Protein AF-U9TU57-F1 (afdb_monomer_lite)

Structure (mmCIF, N/CA/C/O backbone):
data_AF-U9TU57-F1
#
_entry.id   AF-U9TU57-F1
#
loop_
_atom_site.group_PDB
_atom_site.id
_atom_site.type_symbol
_atom_site.label_atom_id
_atom_site.label_alt_id
_atom_site.label_comp_id
_atom_site.label_asym_id
_atom_site.label_entity_id
_atom_site.label_seq_id
_atom_site.pdbx_PDB_ins_code
_atom_site.Cartn_x
_atom_site.Cartn_y
_atom_site.Cartn_z
_atom_site.occupancy
_atom_site.B_iso_or_equiv
_atom_site.auth_seq_id
_atom_site.auth_comp_id
_atom_site.auth_asym_id
_atom_site.auth_atom_id
_atom_site.pdbx_PDB_model_num
ATOM 1 N N . MET A 1 1 ? 8.331 -8.877 7.375 1.00 52.84 1 MET A N 1
ATOM 2 C CA . MET A 1 1 ? 8.662 -7.473 7.038 1.00 52.84 1 MET A CA 1
ATOM 3 C C . MET A 1 1 ? 7.760 -6.552 7.860 1.00 52.84 1 MET A C 1
ATOM 5 O O . MET A 1 1 ? 6.572 -6.826 7.915 1.00 52.84 1 MET A O 1
ATOM 9 N N . LYS A 1 2 ? 8.282 -5.527 8.557 1.00 59.62 2 LYS A N 1
ATOM 10 C CA . LYS A 1 2 ? 7.490 -4.728 9.527 1.00 59.62 2 LYS A CA 1
ATOM 11 C C . LYS A 1 2 ? 6.512 -3.725 8.891 1.00 59.62 2 LYS A C 1
ATOM 13 O O . LYS A 1 2 ? 5.700 -3.157 9.611 1.00 59.62 2 LYS A O 1
A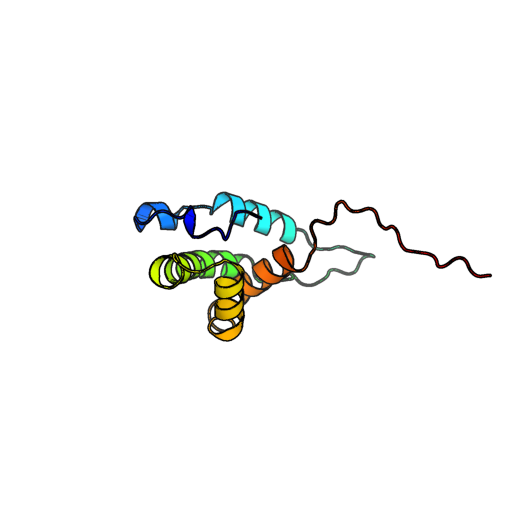TOM 18 N N . ILE A 1 3 ? 6.576 -3.506 7.574 1.00 60.62 3 ILE A N 1
ATOM 19 C CA . ILE A 1 3 ? 5.917 -2.376 6.894 1.00 60.62 3 ILE A CA 1
ATOM 20 C C . ILE A 1 3 ? 4.386 -2.349 7.046 1.00 60.62 3 ILE A C 1
ATOM 22 O O . ILE A 1 3 ? 3.793 -1.277 7.085 1.00 60.62 3 ILE A O 1
ATOM 26 N N . LEU A 1 4 ? 3.761 -3.516 7.226 1.00 62.62 4 LEU A N 1
ATOM 27 C CA . LEU A 1 4 ? 2.312 -3.664 7.380 1.00 62.62 4 LEU A CA 1
ATOM 28 C C . LEU A 1 4 ? 1.843 -3.856 8.829 1.00 62.62 4 LEU A C 1
ATOM 30 O O . LEU A 1 4 ? 0.668 -4.135 9.049 1.00 62.62 4 LEU A O 1
ATOM 34 N N . ASN A 1 5 ? 2.727 -3.736 9.826 1.00 67.44 5 ASN A N 1
ATOM 35 C CA . ASN A 1 5 ? 2.325 -3.897 11.222 1.00 67.44 5 ASN A CA 1
ATOM 36 C C . ASN A 1 5 ? 1.498 -2.692 11.696 1.00 67.44 5 ASN A C 1
ATOM 38 O O . ASN A 1 5 ? 2.052 -1.724 12.219 1.00 67.44 5 ASN A O 1
ATOM 42 N N . SER A 1 6 ? 0.180 -2.768 11.504 1.00 62.06 6 SER A N 1
ATOM 43 C CA . SER A 1 6 ? -0.786 -1.704 11.797 1.00 62.06 6 SER A CA 1
ATOM 44 C C . SER A 1 6 ? -0.847 -1.324 13.279 1.00 62.06 6 SER A C 1
ATOM 46 O O . SER A 1 6 ? -1.217 -0.198 13.603 1.00 62.06 6 SER A O 1
ATOM 48 N N . GLN A 1 7 ? -0.418 -2.211 14.183 1.00 63.41 7 GLN A N 1
ATOM 49 C CA . GLN A 1 7 ? -0.350 -1.929 15.621 1.00 63.41 7 GLN A CA 1
ATOM 50 C C . GLN A 1 7 ? 0.705 -0.868 15.970 1.00 63.41 7 GLN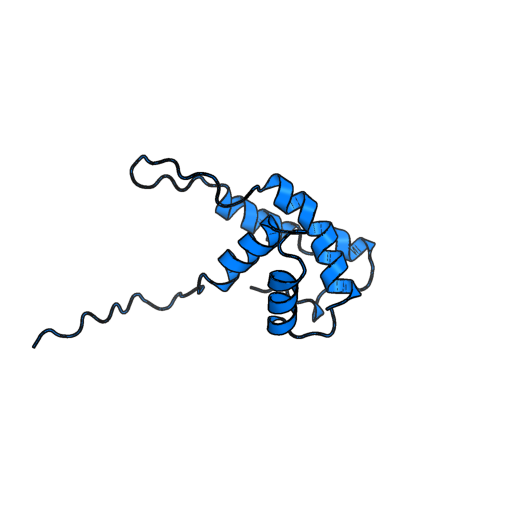 A C 1
ATOM 52 O O . GLN A 1 7 ? 0.580 -0.185 16.983 1.00 63.41 7 GLN A O 1
ATOM 57 N N . GLU A 1 8 ? 1.732 -0.710 15.128 1.00 65.31 8 GLU A N 1
ATOM 58 C CA . GLU A 1 8 ? 2.777 0.311 15.281 1.00 65.31 8 GLU A CA 1
ATOM 59 C C . GLU A 1 8 ? 2.429 1.625 14.562 1.00 65.31 8 GLU A C 1
ATOM 61 O O . GLU A 1 8 ? 3.243 2.546 14.540 1.00 65.31 8 GLU A O 1
ATOM 66 N N . TRP A 1 9 ? 1.259 1.721 13.922 1.00 68.25 9 TRP A N 1
ATOM 67 C CA . TRP A 1 9 ? 0.899 2.889 13.123 1.00 68.25 9 TRP A CA 1
ATOM 68 C C . TRP A 1 9 ? 0.315 3.997 13.998 1.00 68.25 9 TRP A C 1
ATOM 70 O O . TRP A 1 9 ? -0.474 3.759 14.916 1.00 68.25 9 TRP A O 1
ATOM 80 N N . TYR A 1 10 ? 0.693 5.239 13.697 1.00 57.62 10 TYR A N 1
ATOM 81 C CA . TYR A 1 10 ? 0.184 6.396 14.420 1.00 57.62 10 TYR A CA 1
ATOM 82 C C . TYR A 1 10 ? -1.323 6.565 14.214 1.00 57.62 10 TYR A C 1
ATOM 84 O O . TYR A 1 10 ? -1.849 6.431 13.110 1.00 57.62 10 TYR A O 1
ATOM 92 N N . LYS A 1 11 ? -2.011 6.932 15.299 1.00 64.81 11 LYS A N 1
ATOM 93 C CA . LYS A 1 11 ? -3.437 7.293 15.273 1.00 64.81 11 LYS A CA 1
ATOM 94 C C . LYS A 1 11 ? -3.672 8.706 14.729 1.00 64.81 11 LYS A C 1
ATOM 96 O O . LYS A 1 11 ? -4.790 9.031 14.345 1.00 64.81 11 LYS A O 1
ATOM 101 N N . ASN A 1 12 ? -2.639 9.554 14.724 1.00 67.06 12 ASN A N 1
ATOM 102 C CA . ASN A 1 12 ? -2.708 10.888 14.139 1.00 67.06 12 ASN A CA 1
ATOM 103 C C . ASN A 1 12 ? -2.523 10.807 12.615 1.00 67.06 12 ASN A C 1
ATOM 105 O O . ASN A 1 12 ? -1.573 10.199 12.125 1.00 67.06 12 ASN A O 1
ATOM 109 N N . PHE A 1 13 ? -3.430 11.450 11.882 1.00 64.12 13 PHE A N 1
ATOM 110 C CA . PHE A 1 13 ? -3.463 11.465 10.421 1.00 64.12 13 PHE A CA 1
ATOM 111 C C . PHE A 1 13 ? -2.209 12.081 9.779 1.00 64.12 13 PHE A C 1
ATOM 113 O O . PHE A 1 13 ? -1.730 11.556 8.778 1.00 64.12 13 PHE A O 1
ATOM 120 N N . GLN A 1 14 ? -1.669 13.171 10.340 1.00 66.06 14 GLN A N 1
ATOM 121 C CA . GLN A 1 14 ? -0.486 13.839 9.783 1.00 66.06 14 GLN A CA 1
ATOM 122 C C . GLN A 1 14 ? 0.759 12.960 9.906 1.00 66.06 14 GLN A C 1
ATOM 124 O O . GLN A 1 14 ? 1.507 12.831 8.941 1.00 66.06 14 GLN A O 1
ATOM 129 N N . ASP A 1 15 ? 0.934 12.292 11.045 1.00 68.69 15 ASP A N 1
ATOM 130 C CA . ASP A 1 15 ? 2.072 11.395 11.265 1.00 68.69 15 ASP A CA 1
ATOM 131 C C . ASP A 1 15 ? 1.955 10.114 10.424 1.00 68.69 15 ASP A C 1
ATOM 133 O O . ASP A 1 15 ? 2.943 9.637 9.871 1.00 68.69 15 ASP A O 1
ATOM 137 N N . LEU A 1 16 ? 0.737 9.583 10.252 1.00 67.81 16 LEU A N 1
ATOM 138 C CA . LEU A 1 16 ? 0.461 8.418 9.404 1.00 67.81 16 LEU A CA 1
ATOM 139 C C . LEU A 1 16 ? 0.787 8.675 7.921 1.00 67.81 16 LEU A C 1
ATOM 141 O O . LEU A 1 16 ? 1.246 7.777 7.212 1.00 67.81 16 LEU A O 1
ATOM 145 N N . LEU A 1 17 ? 0.563 9.902 7.451 1.00 67.12 17 LEU A N 1
ATOM 146 C CA . LEU A 1 17 ? 0.744 10.293 6.052 1.00 67.12 17 LEU A CA 1
ATOM 147 C C . LEU A 1 17 ? 2.184 10.159 5.564 1.00 67.12 17 LEU A C 1
ATOM 149 O O . LEU A 1 17 ? 2.370 9.817 4.403 1.00 67.12 17 LEU A O 1
ATOM 153 N N . PHE A 1 18 ? 3.163 10.335 6.450 1.00 67.31 18 PHE A N 1
ATOM 154 C CA . PHE A 1 18 ? 4.592 10.190 6.144 1.00 67.31 18 PHE A CA 1
ATOM 155 C C . PHE A 1 18 ? 5.202 8.914 6.740 1.00 67.31 18 PHE A C 1
ATOM 157 O O . PHE A 1 18 ? 6.360 8.578 6.486 1.00 67.31 18 PHE A O 1
ATOM 164 N N . PHE A 1 19 ? 4.433 8.186 7.553 1.00 68.56 19 PHE A N 1
ATOM 165 C CA . PHE A 1 19 ? 4.909 6.980 8.209 1.00 68.56 19 PHE A CA 1
ATOM 166 C C . PHE A 1 19 ? 5.253 5.890 7.191 1.00 68.56 19 PHE A C 1
ATOM 168 O O . PHE A 1 19 ? 4.428 5.533 6.346 1.00 68.56 19 PHE A O 1
ATOM 175 N N . ARG A 1 20 ? 6.463 5.338 7.332 1.00 73.62 20 ARG A N 1
ATOM 176 C CA . ARG A 1 20 ? 7.027 4.239 6.532 1.00 73.62 20 ARG A CA 1
ATOM 177 C C . ARG A 1 20 ? 7.184 4.500 5.031 1.00 73.62 20 ARG A C 1
ATOM 179 O O . ARG A 1 20 ? 7.332 3.558 4.255 1.00 73.62 20 ARG A O 1
ATOM 186 N N . ASP A 1 21 ? 7.189 5.764 4.616 1.00 82.62 21 ASP A N 1
ATOM 187 C CA . ASP A 1 21 ? 7.444 6.121 3.216 1.00 82.62 21 ASP A CA 1
ATOM 188 C C . ASP A 1 21 ? 8.879 5.774 2.802 1.00 82.62 21 ASP A C 1
ATOM 190 O O . ASP A 1 21 ? 9.098 5.324 1.684 1.00 82.62 21 ASP A O 1
ATOM 194 N N . ASN A 1 22 ? 9.846 5.883 3.717 1.00 81.94 22 ASN A N 1
ATOM 195 C CA . ASN A 1 22 ? 11.231 5.490 3.449 1.00 81.94 22 ASN A CA 1
ATOM 196 C C . ASN A 1 22 ? 11.348 3.987 3.160 1.00 81.94 22 ASN A C 1
ATOM 198 O O . ASN A 1 22 ? 11.976 3.602 2.178 1.00 81.94 22 ASN A O 1
ATOM 202 N N . GLU A 1 23 ? 10.708 3.133 3.966 1.00 83.12 23 GLU A N 1
ATOM 203 C CA . GLU A 1 23 ? 10.708 1.688 3.720 1.00 83.12 23 GLU A CA 1
ATOM 204 C C . GLU A 1 23 ? 9.991 1.312 2.419 1.00 83.12 23 GLU A C 1
ATOM 206 O O . GLU A 1 23 ? 10.407 0.363 1.750 1.00 83.12 23 GLU A O 1
ATOM 211 N N . LEU A 1 24 ? 8.931 2.043 2.046 1.00 85.75 24 LEU A N 1
ATOM 212 C CA . LEU A 1 24 ? 8.316 1.886 0.730 1.00 85.75 24 LEU A CA 1
ATOM 213 C C . LEU A 1 24 ? 9.309 2.269 -0.372 1.00 85.75 24 LEU A C 1
ATOM 215 O O . LEU A 1 24 ? 9.488 1.499 -1.307 1.00 85.75 24 LEU A O 1
ATOM 219 N N . GLU A 1 25 ? 9.966 3.423 -0.278 1.00 86.50 25 GLU A N 1
ATOM 220 C CA . GLU A 1 25 ? 10.923 3.876 -1.292 1.00 86.50 25 GLU A CA 1
ATOM 221 C C . GLU A 1 25 ? 12.105 2.914 -1.458 1.00 86.50 25 GLU A C 1
ATOM 223 O O . GLU A 1 25 ? 12.520 2.651 -2.586 1.00 86.50 25 GLU A O 1
ATOM 228 N N . ASP A 1 26 ? 12.619 2.335 -0.374 1.00 83.88 26 ASP A N 1
ATOM 229 C CA . ASP A 1 26 ? 13.682 1.327 -0.443 1.00 83.88 26 ASP A CA 1
ATOM 230 C C . ASP A 1 26 ? 13.213 0.052 -1.163 1.00 83.88 26 ASP A C 1
ATOM 232 O O . ASP A 1 26 ? 13.936 -0.501 -1.997 1.00 83.88 26 ASP A O 1
ATOM 236 N N . LEU A 1 27 ? 11.976 -0.383 -0.903 1.00 81.88 27 LEU A N 1
ATOM 237 C CA . LEU A 1 27 ? 11.334 -1.481 -1.629 1.00 81.88 27 LEU A CA 1
ATOM 238 C C . LEU A 1 27 ? 11.144 -1.154 -3.112 1.00 81.88 27 LEU A C 1
ATOM 240 O O . LEU A 1 27 ? 11.457 -1.975 -3.973 1.00 81.88 27 LEU A O 1
ATOM 244 N N . LEU A 1 28 ? 10.635 0.037 -3.423 1.00 85.31 28 LEU A N 1
ATOM 245 C CA . LEU A 1 28 ? 10.405 0.466 -4.798 1.00 85.31 28 LEU A CA 1
ATOM 246 C C . LEU A 1 28 ? 11.720 0.518 -5.573 1.00 85.31 28 LEU A C 1
ATOM 248 O O . LEU A 1 28 ? 11.778 -0.045 -6.659 1.00 85.31 28 LEU A O 1
ATOM 252 N N . LYS A 1 29 ? 12.790 1.080 -4.997 1.00 83.00 29 LYS A N 1
ATOM 253 C CA . LYS A 1 29 ? 14.133 1.091 -5.604 1.00 83.00 29 LYS A CA 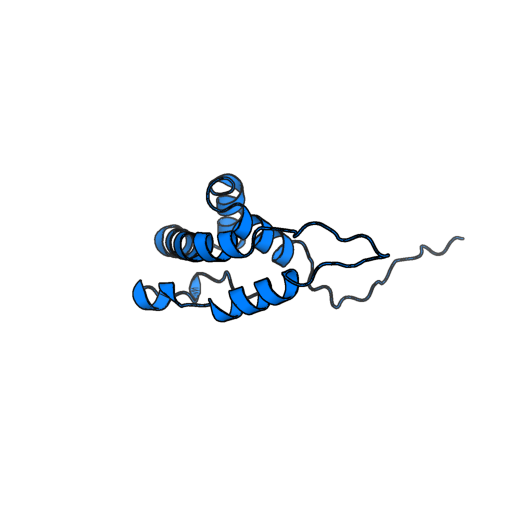1
ATOM 254 C C . LYS A 1 29 ? 14.665 -0.310 -5.881 1.00 83.00 29 LYS A C 1
ATOM 256 O O . LYS A 1 29 ? 15.271 -0.535 -6.926 1.00 83.00 29 LYS A O 1
ATOM 261 N N . TYR A 1 30 ? 14.442 -1.254 -4.966 1.00 78.88 30 TYR A N 1
ATOM 262 C CA . TYR A 1 30 ? 14.857 -2.643 -5.165 1.00 78.88 30 TYR A CA 1
ATOM 263 C C . TYR A 1 30 ? 14.197 -3.260 -6.408 1.00 78.88 30 TYR A C 1
ATOM 265 O O . TYR A 1 30 ? 14.863 -3.931 -7.194 1.00 78.88 30 TYR A O 1
ATOM 273 N N . TYR A 1 31 ? 12.907 -2.985 -6.619 1.00 75.81 31 TYR A N 1
ATOM 274 C CA . TYR A 1 31 ? 12.136 -3.503 -7.754 1.00 75.81 31 TYR A CA 1
ATOM 275 C C . TYR A 1 31 ? 12.150 -2.604 -9.005 1.00 75.81 31 TYR A C 1
ATOM 277 O O . TYR A 1 31 ? 11.676 -3.026 -10.059 1.00 75.81 31 TYR A O 1
ATOM 285 N N . GLU A 1 32 ? 12.691 -1.386 -8.914 1.00 73.94 32 GLU A N 1
ATOM 286 C CA . GLU A 1 32 ? 12.880 -0.454 -10.035 1.00 73.94 32 GLU A CA 1
ATOM 287 C C . GLU A 1 32 ? 13.985 -0.914 -10.983 1.00 73.94 32 GLU A C 1
ATOM 289 O O . GLU A 1 32 ? 13.954 -0.600 -12.175 1.00 73.94 32 GLU A O 1
ATOM 294 N N . CYS A 1 33 ? 14.943 -1.694 -10.477 1.00 63.97 33 CYS A N 1
ATOM 295 C CA . CYS A 1 33 ? 16.001 -2.236 -11.308 1.00 63.97 33 CYS A CA 1
ATOM 296 C C . CYS A 1 33 ? 15.390 -3.194 -12.347 1.00 63.97 33 CYS A C 1
ATOM 298 O O . CYS A 1 33 ? 14.766 -4.191 -11.966 1.00 63.97 33 CYS A O 1
ATOM 300 N N . PRO A 1 34 ? 15.543 -2.933 -13.660 1.00 59.88 34 PRO A N 1
ATOM 301 C CA . PRO A 1 34 ? 15.070 -3.861 -14.670 1.00 59.88 34 PRO A CA 1
ATOM 302 C C . PRO A 1 34 ? 15.761 -5.205 -14.444 1.00 59.88 34 PRO A C 1
ATOM 304 O O . PRO A 1 34 ? 16.989 -5.288 -14.442 1.00 59.88 34 PRO A O 1
ATOM 307 N N . ASN A 1 35 ? 14.968 -6.263 -14.270 1.00 55.59 35 ASN A N 1
ATOM 308 C CA . ASN A 1 35 ? 15.472 -7.631 -14.279 1.00 55.59 35 ASN A CA 1
ATOM 309 C C . ASN A 1 35 ? 15.969 -7.945 -15.696 1.00 55.59 35 ASN A C 1
ATOM 311 O O . ASN A 1 35 ? 15.239 -8.490 -1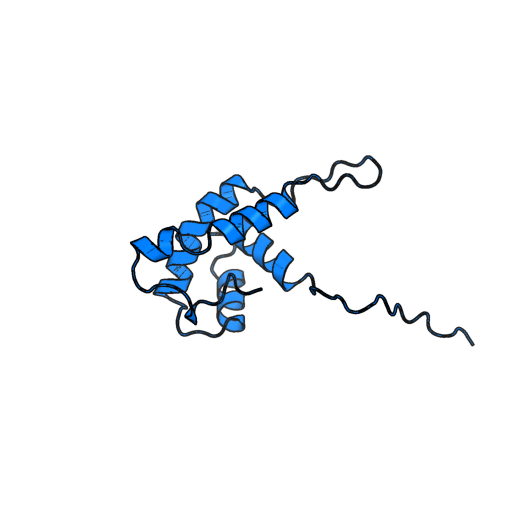6.527 1.00 55.59 35 ASN A O 1
ATOM 315 N N . ILE A 1 36 ? 17.205 -7.538 -15.992 1.00 55.44 36 ILE A N 1
ATOM 316 C CA . ILE A 1 36 ? 17.924 -7.920 -17.200 1.00 55.44 36 ILE A CA 1
ATOM 317 C C . ILE A 1 36 ? 18.479 -9.309 -16.924 1.00 55.44 36 ILE A C 1
ATOM 319 O O . ILE A 1 36 ? 19.550 -9.476 -16.344 1.00 55.44 36 ILE A O 1
ATOM 323 N N . HIS A 1 37 ? 17.721 -10.320 -17.326 1.00 55.38 37 HIS A N 1
ATOM 324 C CA . HIS A 1 37 ? 18.202 -11.690 -17.341 1.00 55.38 37 HIS A CA 1
ATOM 325 C C . HIS A 1 37 ? 18.342 -12.123 -18.798 1.00 55.38 37 HIS A C 1
ATOM 327 O O . HIS A 1 37 ? 17.407 -11.985 -19.584 1.00 55.38 37 HIS A O 1
ATOM 333 N N . ASN A 1 38 ? 19.529 -12.598 -19.183 1.00 55.84 38 ASN A N 1
ATOM 334 C CA . ASN A 1 38 ? 19.816 -13.101 -20.532 1.00 55.84 38 ASN A CA 1
ATOM 335 C C . ASN A 1 38 ? 19.417 -12.148 -21.679 1.00 55.84 38 ASN A C 1
ATOM 337 O O . ASN A 1 38 ? 18.850 -12.588 -22.676 1.00 55.84 38 ASN A O 1
ATOM 341 N N . ASN A 1 39 ? 19.716 -10.847 -21.562 1.00 58.94 39 ASN A N 1
ATOM 342 C CA . ASN A 1 39 ? 19.409 -9.837 -22.591 1.00 58.94 39 ASN A CA 1
ATOM 343 C C . ASN A 1 39 ? 17.907 -9.627 -22.887 1.00 58.94 39 ASN A C 1
ATOM 345 O O . ASN A 1 39 ? 17.563 -8.936 -23.845 1.00 58.94 39 ASN A O 1
ATOM 349 N N . ILE A 1 40 ? 17.012 -10.180 -22.064 1.00 58.81 40 ILE A N 1
ATOM 350 C CA . ILE A 1 40 ? 15.570 -9.952 -22.155 1.00 58.81 40 ILE A CA 1
ATOM 351 C C . ILE A 1 40 ? 15.206 -8.911 -21.102 1.00 58.81 40 ILE A C 1
ATOM 353 O O . ILE A 1 40 ? 15.296 -9.157 -19.898 1.00 58.81 40 ILE A O 1
ATOM 357 N N . GLN A 1 41 ? 14.801 -7.728 -21.560 1.00 61.06 41 GLN A N 1
ATOM 358 C CA . GLN A 1 41 ? 14.229 -6.716 -20.685 1.00 61.06 41 GLN A CA 1
ATOM 359 C C . GLN A 1 41 ? 12.823 -7.167 -20.287 1.00 61.06 41 GLN A C 1
ATOM 361 O O . GLN A 1 41 ? 11.892 -7.122 -21.091 1.00 61.06 41 GLN A O 1
ATOM 366 N N . SER A 1 42 ? 12.671 -7.619 -19.045 1.00 60.22 42 SER A N 1
ATOM 367 C CA . SER A 1 42 ? 11.346 -7.884 -18.490 1.00 60.22 42 SER A CA 1
ATOM 368 C C . SER A 1 42 ? 10.636 -6.558 -18.217 1.00 60.22 42 SER A C 1
ATOM 370 O O . SER A 1 42 ? 11.242 -5.615 -17.704 1.00 60.22 42 SER A O 1
ATOM 372 N N . SER A 1 43 ? 9.353 -6.471 -18.569 1.00 62.75 43 SER A N 1
ATOM 373 C CA . SER A 1 43 ? 8.495 -5.343 -18.195 1.00 62.75 43 SER A CA 1
ATOM 374 C C . SER A 1 43 ? 8.486 -5.155 -16.676 1.00 62.75 43 SER A C 1
ATOM 376 O O . SER A 1 43 ? 8.543 -6.140 -15.938 1.00 62.75 43 SER A O 1
ATOM 378 N N . ALA A 1 44 ? 8.388 -3.904 -16.213 1.00 66.94 44 ALA A N 1
ATOM 379 C CA . ALA A 1 44 ? 8.290 -3.592 -14.789 1.00 66.94 44 ALA A CA 1
ATOM 380 C C . ALA A 1 44 ? 7.172 -4.419 -14.128 1.00 66.94 44 ALA A C 1
ATOM 382 O O . ALA A 1 44 ? 6.071 -4.530 -14.672 1.00 66.94 44 ALA A O 1
ATOM 383 N N . LEU A 1 45 ? 7.463 -5.011 -12.965 1.00 72.94 45 LEU A N 1
ATOM 384 C CA . LEU A 1 45 ? 6.536 -5.909 -12.262 1.00 72.94 45 LEU A CA 1
ATOM 385 C C . LEU A 1 45 ? 5.237 -5.198 -11.840 1.00 72.94 45 LEU A C 1
ATOM 387 O O . LEU A 1 45 ? 4.171 -5.815 -11.771 1.00 72.94 45 LEU A O 1
ATOM 391 N N . PHE A 1 46 ? 5.324 -3.896 -11.574 1.00 77.50 46 PHE A N 1
ATOM 392 C CA . PHE A 1 46 ? 4.214 -3.017 -11.222 1.00 77.50 46 PHE A CA 1
ATOM 393 C C . PHE A 1 46 ? 4.594 -1.558 -11.517 1.00 77.50 46 PHE A C 1
ATOM 395 O O . PHE A 1 46 ? 5.764 -1.234 -11.733 1.00 77.50 46 PHE A O 1
ATOM 402 N N . ASP A 1 47 ? 3.599 -0.674 -11.550 1.00 85.38 47 ASP A N 1
ATOM 403 C CA . ASP A 1 47 ? 3.805 0.752 -11.794 1.00 85.38 47 ASP A CA 1
ATOM 404 C C . ASP A 1 47 ? 4.215 1.444 -10.488 1.00 85.38 47 ASP A C 1
ATOM 406 O O . ASP A 1 47 ? 3.406 1.640 -9.580 1.00 85.38 47 ASP A O 1
ATOM 410 N N . ILE A 1 48 ? 5.495 1.807 -10.393 1.00 83.56 48 ILE A N 1
ATOM 411 C CA . ILE A 1 48 ? 6.106 2.428 -9.209 1.00 83.56 48 ILE A CA 1
ATOM 412 C C . ILE A 1 48 ? 5.437 3.761 -8.862 1.00 83.56 48 ILE A C 1
ATOM 414 O O . ILE A 1 48 ? 5.198 4.051 -7.688 1.00 83.56 48 ILE A O 1
ATOM 418 N N . ASN A 1 49 ? 5.099 4.569 -9.869 1.00 85.94 49 ASN A N 1
ATOM 419 C CA . ASN A 1 49 ? 4.491 5.876 -9.640 1.00 85.94 49 ASN A CA 1
ATOM 420 C C . ASN A 1 49 ? 3.061 5.729 -9.125 1.00 85.94 49 ASN A C 1
ATOM 422 O O . ASN A 1 49 ? 2.673 6.436 -8.195 1.00 85.94 49 ASN A O 1
ATOM 426 N N . LYS A 1 50 ? 2.299 4.773 -9.666 1.00 89.31 50 LYS A N 1
ATOM 427 C CA . LYS A 1 50 ? 0.979 4.440 -9.116 1.00 89.31 50 LYS A CA 1
ATOM 428 C C . LYS A 1 50 ? 1.070 3.837 -7.720 1.00 89.31 50 LYS A C 1
ATOM 430 O O . LYS A 1 50 ? 0.260 4.192 -6.876 1.00 89.31 50 LYS A O 1
ATOM 435 N N . CYS A 1 51 ? 2.086 3.024 -7.436 1.00 88.38 51 CYS A N 1
ATOM 436 C CA . CYS A 1 51 ? 2.350 2.500 -6.092 1.00 88.38 51 CYS A CA 1
ATOM 437 C C . CYS A 1 51 ? 2.466 3.632 -5.054 1.00 88.38 51 CYS A C 1
ATOM 439 O O . CYS A 1 51 ? 1.798 3.598 -4.021 1.00 88.38 51 CYS A O 1
ATOM 441 N N . ARG A 1 52 ? 3.241 4.685 -5.357 1.00 87.81 52 ARG A N 1
ATOM 442 C CA . ARG A 1 52 ? 3.363 5.875 -4.491 1.00 87.81 52 ARG A CA 1
ATOM 443 C C . ARG A 1 52 ? 2.024 6.587 -4.281 1.00 87.81 52 ARG A C 1
ATOM 445 O O . ARG A 1 52 ? 1.720 7.009 -3.170 1.00 87.81 52 ARG A O 1
ATOM 452 N N . GLN A 1 53 ? 1.220 6.713 -5.337 1.00 89.44 53 GLN A N 1
ATOM 453 C CA . GLN A 1 53 ? -0.099 7.354 -5.269 1.00 89.44 53 GLN A CA 1
ATOM 454 C C . GLN A 1 53 ? -1.096 6.538 -4.434 1.00 89.44 53 GLN A C 1
ATOM 456 O O . GLN A 1 53 ? -1.836 7.096 -3.626 1.00 89.44 53 GLN A O 1
ATOM 461 N N . GLU A 1 54 ? -1.095 5.216 -4.604 1.00 91.31 54 GLU A N 1
ATOM 462 C CA . GLU A 1 54 ? -1.962 4.282 -3.882 1.00 91.31 54 GLU A CA 1
ATOM 463 C C . GLU A 1 54 ? -1.610 4.206 -2.386 1.00 91.31 54 GLU A C 1
ATOM 465 O O . GLU A 1 54 ? -2.499 4.030 -1.550 1.00 91.31 54 GLU A O 1
ATOM 470 N N . TRP A 1 55 ? -0.334 4.391 -2.027 1.00 89.25 55 TRP A N 1
ATOM 471 C CA . TRP A 1 55 ? 0.172 4.186 -0.667 1.00 89.25 55 TRP A CA 1
ATOM 472 C C . TRP A 1 55 ? -0.530 5.016 0.410 1.00 89.25 55 TRP A C 1
ATOM 474 O O . TRP A 1 55 ? -0.865 4.502 1.478 1.00 89.25 55 TRP A O 1
ATOM 484 N N . ALA A 1 56 ? -0.794 6.296 0.145 1.00 86.12 56 ALA A N 1
ATOM 485 C CA . ALA A 1 56 ? -1.470 7.151 1.118 1.00 86.12 56 ALA A CA 1
ATOM 486 C C . ALA A 1 56 ? -2.904 6.662 1.399 1.00 86.12 56 ALA A C 1
ATOM 488 O O . ALA A 1 56 ? -3.316 6.571 2.557 1.00 86.12 56 ALA A O 1
ATOM 489 N N . GLY A 1 57 ? -3.646 6.290 0.349 1.00 87.06 57 GLY A N 1
ATOM 490 C CA . GLY A 1 57 ? -4.998 5.737 0.473 1.00 87.06 57 GLY A CA 1
ATOM 491 C C . GLY A 1 57 ? -5.005 4.393 1.197 1.00 87.06 57 GLY A C 1
ATOM 492 O O . GLY A 1 57 ? -5.821 4.171 2.094 1.00 87.06 57 GLY A O 1
ATOM 493 N N . PHE A 1 58 ? -4.035 3.539 0.879 1.00 87.38 58 PHE A N 1
ATOM 494 C CA . PHE A 1 58 ? -3.816 2.268 1.557 1.00 87.38 58 PHE A CA 1
ATOM 495 C C . PHE A 1 58 ? -3.616 2.444 3.070 1.00 87.38 58 PHE A C 1
ATOM 497 O O . PHE A 1 58 ? -4.310 1.806 3.869 1.00 87.38 58 PHE A O 1
ATOM 504 N N . LYS A 1 59 ? -2.718 3.354 3.477 1.00 84.56 59 LYS A N 1
ATOM 505 C CA . LYS A 1 59 ? -2.445 3.632 4.896 1.00 84.56 59 LYS A CA 1
ATOM 506 C C . LYS A 1 59 ? -3.703 4.067 5.645 1.00 84.56 59 LYS A C 1
ATOM 508 O O . LYS A 1 59 ? -3.937 3.641 6.776 1.00 84.56 59 LYS A O 1
ATOM 513 N N . LEU A 1 60 ? -4.548 4.872 5.005 1.00 83.69 60 LEU A N 1
ATOM 514 C CA . LEU A 1 60 ? -5.806 5.319 5.597 1.00 83.69 60 LEU A CA 1
ATOM 515 C C . LEU A 1 60 ? -6.812 4.189 5.771 1.00 83.69 60 LEU A C 1
ATOM 517 O O . LEU A 1 60 ? -7.426 4.086 6.832 1.00 83.69 60 LEU A O 1
ATOM 521 N N . VAL A 1 61 ? -6.971 3.330 4.765 1.00 84.06 61 VAL A N 1
ATOM 522 C CA . VAL A 1 61 ? -7.888 2.187 4.843 1.00 84.06 61 VAL A CA 1
ATOM 523 C C . VAL A 1 61 ? -7.483 1.251 5.976 1.00 84.06 61 VAL A C 1
ATOM 525 O O . VAL A 1 61 ? -8.325 0.913 6.811 1.00 84.06 61 VAL A O 1
ATOM 528 N N . VAL A 1 62 ? -6.201 0.884 6.041 1.00 80.50 62 VAL A N 1
ATOM 529 C CA . VAL A 1 62 ? -5.693 -0.036 7.063 1.00 80.50 62 VAL A CA 1
ATOM 530 C C . VAL A 1 62 ? -5.774 0.588 8.458 1.00 80.50 62 VAL A C 1
ATOM 532 O O . VAL A 1 62 ? -6.257 -0.066 9.378 1.00 80.50 62 VAL A O 1
ATOM 535 N N . SER A 1 63 ? -5.397 1.860 8.627 1.00 78.56 63 SER A N 1
ATOM 536 C CA . SER A 1 63 ? -5.456 2.527 9.937 1.00 78.56 63 SER A CA 1
ATOM 537 C C . SER A 1 63 ? -6.892 2.689 10.457 1.00 78.56 63 SER A C 1
ATOM 539 O O . SER A 1 63 ? -7.181 2.361 11.611 1.00 78.56 63 SER A O 1
ATOM 541 N N . ASN A 1 64 ? -7.823 3.123 9.601 1.00 78.62 64 ASN A N 1
ATOM 542 C CA . ASN A 1 64 ? -9.198 3.413 10.019 1.00 78.62 64 ASN A CA 1
ATOM 543 C C . ASN A 1 64 ? -10.055 2.159 10.216 1.00 78.62 64 ASN A C 1
ATOM 545 O O . ASN A 1 64 ? -10.911 2.143 11.096 1.00 78.62 64 ASN A O 1
ATOM 549 N N . ASN A 1 65 ? -9.858 1.124 9.396 1.00 75.25 65 ASN A N 1
ATOM 550 C CA . ASN A 1 65 ? -10.788 -0.010 9.344 1.00 75.25 65 ASN A CA 1
ATOM 551 C C . ASN A 1 65 ? -10.182 -1.314 9.866 1.00 75.25 65 ASN A C 1
ATOM 553 O O . ASN A 1 65 ? -10.918 -2.234 10.225 1.00 75.25 65 ASN A O 1
ATOM 557 N N . LEU A 1 66 ? -8.851 -1.418 9.879 1.00 68.88 66 LEU A N 1
ATOM 558 C CA . LEU A 1 66 ? -8.153 -2.690 10.054 1.00 68.88 66 LEU A CA 1
ATOM 559 C C . LEU A 1 66 ? -7.061 -2.643 11.136 1.00 68.88 66 LEU A C 1
ATOM 561 O O . LEU A 1 66 ? -6.366 -3.633 11.336 1.00 68.88 66 LEU A O 1
ATOM 565 N N . SER A 1 67 ? -6.923 -1.536 11.872 1.00 69.75 67 SER A N 1
ATOM 566 C CA . SER A 1 67 ? -5.859 -1.345 12.874 1.00 69.75 67 SER A CA 1
ATOM 567 C C . SER A 1 67 ? -5.923 -2.311 14.059 1.00 69.75 67 SER A C 1
ATOM 569 O O . SER A 1 67 ? -4.908 -2.555 14.703 1.00 69.75 67 SER A O 1
ATOM 571 N N . SER A 1 68 ? -7.094 -2.883 14.342 1.00 72.31 68 SER A N 1
ATOM 572 C CA . SER A 1 68 ? -7.292 -3.886 15.395 1.00 72.31 68 SER A CA 1
ATOM 573 C C . SER A 1 68 ? -7.194 -5.334 14.906 1.00 72.31 68 SER A C 1
ATOM 575 O O . SER A 1 68 ? -7.344 -6.246 15.717 1.00 72.31 68 SER A O 1
ATOM 577 N N . LYS A 1 69 ? -6.995 -5.561 13.601 1.00 73.94 69 LYS A N 1
ATOM 578 C CA . LYS A 1 69 ? -6.998 -6.898 12.997 1.00 73.94 69 LYS A CA 1
ATOM 579 C C . LYS A 1 69 ? -5.582 -7.441 12.844 1.00 73.94 69 LYS A C 1
ATOM 581 O O . LYS A 1 69 ? -4.642 -6.683 12.620 1.00 73.94 69 LYS A O 1
ATOM 586 N N . ASP A 1 70 ? -5.451 -8.761 12.913 1.00 75.12 70 ASP A N 1
ATOM 587 C CA . ASP A 1 70 ? -4.188 -9.440 12.636 1.00 75.12 70 ASP A CA 1
ATOM 588 C C . ASP A 1 70 ? -3.788 -9.315 11.168 1.00 75.12 70 ASP A C 1
ATOM 590 O O . ASP A 1 70 ? -4.639 -9.264 10.276 1.00 75.12 70 ASP A O 1
ATOM 594 N N . ILE A 1 71 ? -2.478 -9.320 10.918 1.00 73.12 71 ILE A N 1
ATOM 595 C CA . ILE A 1 71 ? -1.908 -9.091 9.588 1.00 73.12 71 ILE A CA 1
ATOM 596 C C . ILE A 1 71 ? -2.472 -10.041 8.523 1.00 73.12 71 ILE A C 1
ATOM 598 O O . ILE A 1 71 ? -2.769 -9.592 7.421 1.00 73.12 71 ILE A O 1
ATOM 602 N N . ASP A 1 72 ? -2.709 -11.312 8.847 1.00 75.31 72 ASP A N 1
ATOM 603 C CA . ASP A 1 72 ? -3.267 -12.291 7.904 1.00 75.31 72 ASP A CA 1
ATOM 604 C C . ASP A 1 72 ? -4.697 -11.936 7.465 1.00 75.31 72 ASP A C 1
ATOM 606 O O . ASP A 1 72 ? -5.076 -12.104 6.301 1.00 75.31 72 ASP A O 1
ATOM 610 N N . ILE A 1 73 ? -5.488 -11.376 8.386 1.00 79.50 73 ILE A N 1
ATOM 611 C CA . ILE A 1 73 ? -6.849 -10.907 8.109 1.00 79.50 73 ILE A CA 1
ATOM 612 C C . ILE A 1 73 ? -6.793 -9.623 7.280 1.00 79.50 73 ILE A C 1
ATOM 614 O O . ILE A 1 73 ? -7.553 -9.480 6.323 1.00 79.50 73 ILE A O 1
ATOM 618 N N . ILE A 1 74 ? -5.881 -8.705 7.619 1.00 78.44 74 ILE A N 1
ATOM 619 C CA . ILE A 1 74 ? -5.650 -7.473 6.853 1.00 78.44 74 ILE A CA 1
ATOM 620 C C . ILE A 1 74 ? -5.296 -7.824 5.405 1.00 78.44 74 ILE A C 1
ATOM 622 O O . ILE A 1 74 ? -5.937 -7.328 4.485 1.00 78.44 74 ILE A O 1
ATOM 626 N N . LEU A 1 75 ? -4.325 -8.716 5.200 1.00 77.25 75 LEU A N 1
ATOM 627 C CA . LEU A 1 75 ? -3.880 -9.162 3.880 1.00 77.25 75 LEU A CA 1
ATOM 628 C C . LEU 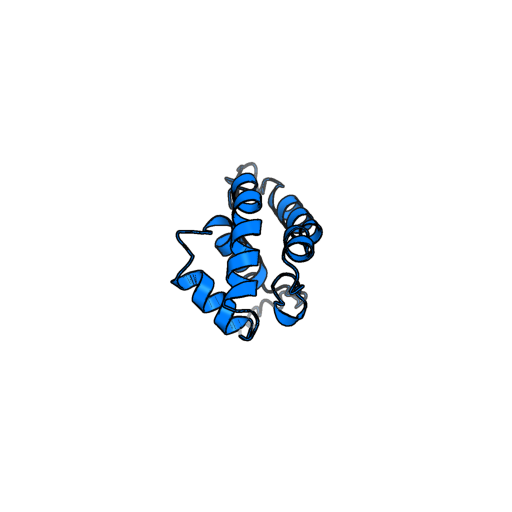A 1 75 ? -5.011 -9.805 3.076 1.00 77.25 75 LEU A C 1
ATOM 630 O O . LEU A 1 75 ? -5.196 -9.467 1.908 1.00 77.25 75 LEU A O 1
ATOM 634 N N . SER A 1 76 ? -5.793 -10.683 3.706 1.00 80.62 76 SER A N 1
ATOM 635 C CA . SER A 1 76 ? -6.925 -11.342 3.048 1.00 80.62 76 SER A CA 1
ATOM 636 C C . SER A 1 76 ? -7.969 -10.332 2.568 1.00 80.62 76 SER A C 1
ATOM 638 O O . SER A 1 76 ? -8.380 -10.384 1.412 1.00 80.62 76 SER A O 1
ATOM 640 N N . LEU A 1 77 ? -8.347 -9.373 3.421 1.00 82.19 77 LEU A N 1
ATOM 641 C CA . LEU A 1 77 ? -9.321 -8.332 3.078 1.00 82.19 77 LEU A CA 1
ATOM 642 C C . LEU A 1 77 ? -8.796 -7.387 1.995 1.00 82.19 77 LEU A C 1
ATOM 644 O O . LEU A 1 77 ? -9.530 -7.014 1.090 1.00 82.19 77 LEU A O 1
ATOM 648 N N . LEU A 1 78 ? -7.512 -7.031 2.038 1.00 81.06 78 LEU A N 1
ATOM 649 C CA . LEU A 1 78 ? -6.896 -6.205 0.999 1.00 81.06 78 LEU A CA 1
ATOM 650 C C . LEU A 1 78 ? -6.941 -6.887 -0.370 1.00 81.06 78 LEU A C 1
ATOM 652 O O . LEU A 1 78 ? -7.322 -6.258 -1.352 1.00 81.06 78 LEU A O 1
ATOM 656 N N . ILE A 1 79 ? -6.593 -8.173 -0.431 1.00 80.19 79 ILE A N 1
ATOM 657 C CA . ILE A 1 79 ? -6.596 -8.943 -1.680 1.00 80.19 79 ILE A CA 1
ATOM 658 C C . ILE A 1 79 ? -8.024 -9.154 -2.203 1.00 80.19 79 ILE A C 1
ATOM 660 O O . ILE A 1 79 ? -8.224 -9.179 -3.413 1.00 80.19 79 ILE A O 1
ATOM 664 N N . GLN A 1 80 ? -9.014 -9.311 -1.323 1.00 82.00 80 GLN A N 1
ATOM 665 C CA . GLN A 1 80 ? -10.400 -9.558 -1.732 1.00 82.00 80 GLN A CA 1
ATOM 666 C C . GLN A 1 80 ? -11.142 -8.276 -2.118 1.00 82.00 80 GLN A C 1
ATOM 668 O O . GLN A 1 80 ? -11.745 -8.222 -3.186 1.00 82.00 80 GLN A O 1
ATOM 673 N N . ASP A 1 81 ? -11.070 -7.245 -1.276 1.00 85.38 81 ASP A N 1
ATOM 674 C CA . ASP A 1 81 ? -11.945 -6.073 -1.377 1.00 85.38 81 ASP A CA 1
ATOM 675 C C . ASP A 1 81 ? -11.269 -4.876 -2.058 1.00 85.38 81 ASP A C 1
ATOM 677 O O . ASP A 1 81 ? -11.945 -3.984 -2.570 1.00 85.38 81 ASP A O 1
ATOM 681 N N . TYR A 1 82 ? -9.932 -4.834 -2.072 1.00 85.50 82 TYR A N 1
ATOM 682 C CA . TYR A 1 82 ? -9.174 -3.666 -2.526 1.00 85.50 82 TYR A CA 1
ATOM 683 C C . TYR A 1 82 ? -8.268 -3.933 -3.731 1.00 85.50 82 TYR A C 1
ATOM 685 O O . TYR A 1 82 ? -7.537 -3.028 -4.136 1.00 85.50 82 TYR A O 1
ATOM 693 N N . ASN A 1 83 ? -8.336 -5.114 -4.355 1.00 84.38 83 ASN A N 1
ATOM 694 C CA . ASN A 1 83 ? -7.508 -5.464 -5.518 1.00 84.38 83 ASN A CA 1
ATOM 695 C C . ASN A 1 83 ? -7.658 -4.493 -6.693 1.00 84.38 83 ASN A C 1
ATOM 697 O O . ASN A 1 83 ? -6.661 -4.108 -7.297 1.00 84.38 83 ASN A O 1
ATOM 701 N N . ASP A 1 84 ? -8.878 -4.035 -6.972 1.00 87.81 84 ASP A N 1
ATOM 702 C CA . ASP A 1 84 ? -9.120 -3.049 -8.030 1.00 87.81 84 ASP A CA 1
ATOM 703 C C . ASP A 1 84 ? -8.747 -1.617 -7.613 1.00 87.81 84 ASP A C 1
ATOM 705 O O . ASP A 1 84 ? -8.495 -0.767 -8.465 1.00 87.81 84 ASP A O 1
ATOM 709 N N . THR A 1 85 ? -8.694 -1.341 -6.305 1.00 88.38 85 THR A N 1
ATOM 710 C CA . THR A 1 85 ? -8.417 0.003 -5.766 1.00 88.38 85 THR A CA 1
ATOM 711 C C . THR A 1 85 ? -6.920 0.255 -5.593 1.00 88.38 85 THR A C 1
ATOM 713 O O . THR A 1 85 ? -6.442 1.345 -5.899 1.00 88.38 85 THR A O 1
ATOM 716 N N . PHE A 1 86 ? -6.174 -0.748 -5.120 1.00 89.75 86 PHE A N 1
ATOM 717 C CA . PHE A 1 86 ? -4.735 -0.668 -4.851 1.00 89.75 86 PHE A CA 1
ATOM 718 C C . PHE A 1 86 ? -3.952 -1.807 -5.533 1.00 89.75 86 PHE A C 1
ATOM 720 O O . PHE A 1 86 ? -3.231 -2.560 -4.863 1.00 89.75 86 PHE A O 1
ATOM 727 N N . PRO A 1 87 ? -4.090 -1.987 -6.861 1.00 88.75 87 PRO A N 1
ATOM 728 C CA . PRO A 1 87 ? -3.518 -3.132 -7.565 1.00 88.75 87 PRO A CA 1
ATOM 729 C C . PRO A 1 87 ? -1.986 -3.185 -7.495 1.00 88.75 87 PRO A C 1
ATOM 731 O O . PRO A 1 87 ? -1.413 -4.277 -7.513 1.00 88.75 87 PRO A O 1
ATOM 734 N N . ASN A 1 88 ? -1.294 -2.043 -7.422 1.00 89.31 88 ASN A N 1
ATOM 735 C CA . ASN A 1 88 ? 0.169 -2.018 -7.381 1.00 89.31 88 ASN A CA 1
ATOM 736 C C . ASN A 1 88 ? 0.682 -2.309 -5.969 1.00 89.31 88 ASN A C 1
ATOM 738 O O . ASN A 1 88 ? 1.605 -3.109 -5.812 1.00 89.31 88 ASN A O 1
ATOM 742 N N . ILE A 1 89 ? 0.037 -1.744 -4.943 1.00 87.56 89 ILE A N 1
ATOM 743 C CA . ILE A 1 89 ? 0.361 -2.054 -3.544 1.00 87.56 89 ILE A CA 1
ATOM 744 C C . ILE A 1 89 ? 0.102 -3.528 -3.235 1.00 87.56 89 ILE A C 1
ATOM 746 O O . ILE A 1 89 ? 0.943 -4.174 -2.616 1.00 87.56 89 ILE A O 1
ATOM 750 N N . ILE A 1 90 ? -1.012 -4.098 -3.696 1.00 86.75 90 ILE A N 1
ATOM 751 C CA . ILE A 1 90 ? -1.323 -5.512 -3.447 1.00 86.75 90 ILE A CA 1
ATOM 752 C C . ILE A 1 90 ? -0.314 -6.427 -4.137 1.00 86.75 90 ILE A C 1
ATOM 754 O O . ILE A 1 90 ? 0.179 -7.358 -3.502 1.00 86.75 90 ILE A O 1
ATOM 758 N N . LYS A 1 91 ? 0.083 -6.127 -5.379 1.00 85.75 91 LYS A N 1
ATOM 759 C CA . LYS A 1 91 ? 1.185 -6.842 -6.040 1.00 85.75 91 LYS A CA 1
ATOM 760 C C . LYS A 1 91 ? 2.498 -6.724 -5.269 1.00 85.75 91 LYS A C 1
ATOM 762 O O . LYS A 1 91 ? 3.180 -7.729 -5.090 1.00 85.75 91 LYS A O 1
ATOM 767 N N . LEU A 1 92 ? 2.851 -5.532 -4.785 1.00 85.06 92 LEU A N 1
ATOM 768 C CA . LEU A 1 92 ? 4.059 -5.326 -3.982 1.00 85.06 92 LEU A CA 1
ATOM 769 C C . LEU A 1 92 ? 4.022 -6.157 -2.690 1.00 85.06 92 LEU A C 1
ATOM 771 O O . LEU A 1 92 ? 5.003 -6.810 -2.343 1.00 85.06 92 LEU A O 1
ATOM 775 N N . ILE A 1 93 ? 2.880 -6.178 -2.004 1.00 80.81 93 ILE A N 1
ATOM 776 C CA . ILE A 1 93 ? 2.659 -6.986 -0.803 1.00 80.81 93 ILE A CA 1
ATOM 777 C C . ILE A 1 93 ? 2.779 -8.476 -1.128 1.00 80.81 93 ILE A C 1
ATOM 779 O O . ILE A 1 93 ? 3.480 -9.196 -0.422 1.00 80.81 93 ILE A O 1
ATOM 783 N N . GLN A 1 94 ? 2.147 -8.938 -2.208 1.00 79.62 94 GLN A N 1
ATOM 784 C CA . GLN A 1 94 ? 2.256 -10.321 -2.665 1.00 79.62 94 GLN A CA 1
ATOM 785 C C . GLN A 1 94 ? 3.710 -10.693 -2.956 1.00 79.62 94 GLN A C 1
ATOM 787 O O . GLN A 1 94 ? 4.135 -11.757 -2.533 1.00 79.62 94 GLN A O 1
ATOM 792 N N . LEU A 1 95 ? 4.501 -9.822 -3.588 1.00 79.44 95 LEU A N 1
ATOM 793 C CA . LEU A 1 95 ? 5.932 -10.063 -3.800 1.00 79.44 95 LEU A CA 1
ATOM 794 C C . LEU A 1 95 ? 6.684 -10.171 -2.469 1.00 79.44 95 LEU A C 1
ATOM 796 O O . LEU A 1 95 ? 7.408 -11.132 -2.243 1.00 79.44 95 LEU A O 1
ATOM 800 N N . VAL A 1 96 ? 6.468 -9.233 -1.550 1.00 77.12 96 VAL A N 1
ATOM 801 C CA . VAL A 1 96 ? 7.139 -9.211 -0.243 1.00 77.12 96 VAL A CA 1
ATOM 802 C C . VAL A 1 96 ? 6.792 -10.419 0.638 1.00 77.12 96 VAL A C 1
ATOM 804 O O . VAL A 1 96 ? 7.646 -10.878 1.394 1.00 77.12 96 VAL A O 1
ATOM 807 N N . TYR A 1 9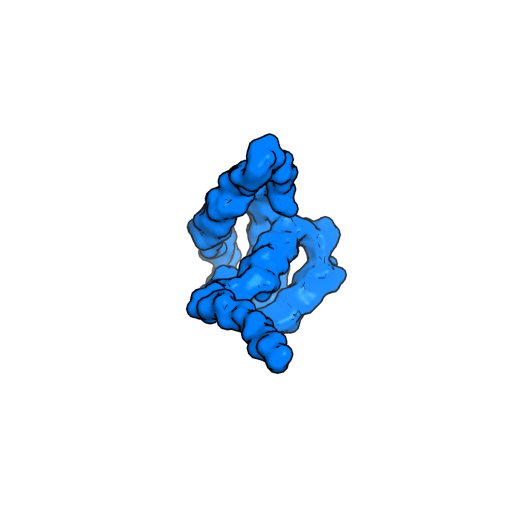7 ? 5.550 -10.905 0.580 1.00 72.69 97 TYR A N 1
ATOM 808 C CA . TYR A 1 97 ? 5.054 -11.981 1.448 1.00 72.69 97 TYR A CA 1
ATOM 809 C C . TYR A 1 97 ? 5.077 -13.370 0.794 1.00 72.69 97 TYR A C 1
ATOM 811 O O . TYR A 1 97 ? 5.199 -14.358 1.513 1.00 72.69 97 TYR A O 1
ATOM 819 N N . CYS A 1 98 ? 4.975 -13.474 -0.537 1.00 63.59 98 CYS A N 1
ATOM 820 C CA . CYS A 1 98 ? 5.102 -14.748 -1.260 1.00 63.59 98 CYS A CA 1
ATOM 821 C C . CYS A 1 98 ? 6.550 -15.099 -1.583 1.00 63.59 98 CYS A C 1
ATOM 823 O O . CYS A 1 98 ? 6.826 -16.273 -1.815 1.00 63.59 98 CYS A O 1
ATOM 825 N N . ILE A 1 99 ? 7.475 -14.133 -1.613 1.00 52.75 99 ILE A N 1
ATOM 826 C CA . ILE A 1 99 ? 8.898 -14.457 -1.581 1.00 52.75 99 ILE A CA 1
ATOM 827 C C . ILE A 1 99 ? 9.195 -14.797 -0.122 1.00 52.75 99 ILE A C 1
ATOM 829 O O . ILE A 1 99 ? 9.258 -13.881 0.704 1.00 52.75 99 ILE A O 1
ATOM 833 N N . PRO A 1 100 ? 9.371 -16.079 0.255 1.00 44.06 100 PRO A N 1
ATOM 834 C CA . PRO A 1 100 ? 9.985 -16.336 1.538 1.00 44.06 100 PRO A CA 1
ATOM 835 C C . PRO A 1 100 ? 11.328 -15.604 1.496 1.00 44.06 100 PRO A C 1
ATOM 837 O O . PRO A 1 100 ? 12.135 -15.847 0.597 1.00 44.06 100 PRO A O 1
ATOM 840 N N . PHE A 1 101 ? 11.590 -14.708 2.453 1.00 39.94 101 PHE A N 1
ATOM 841 C CA . PHE A 1 101 ? 12.958 -14.296 2.795 1.00 39.94 101 PHE A CA 1
ATOM 842 C C . PHE A 1 101 ? 13.649 -15.517 3.422 1.00 39.94 101 PHE A C 1
ATOM 844 O O . PHE A 1 101 ? 13.950 -15.601 4.608 1.00 39.94 101 PHE A O 1
ATOM 851 N N . SER A 1 102 ? 13.774 -16.539 2.591 1.00 38.75 102 SER A N 1
ATOM 852 C CA . SER A 1 102 ? 14.420 -17.801 2.803 1.00 38.75 102 SER A CA 1
ATOM 853 C C . SER A 1 102 ? 15.895 -17.510 2.597 1.00 38.75 102 SER A C 1
ATOM 855 O O . SER A 1 102 ? 16.442 -17.696 1.516 1.00 38.75 102 SER A O 1
ATOM 857 N N . SER A 1 103 ? 16.546 -17.088 3.674 1.00 44.22 103 SER A N 1
ATOM 858 C CA . SER A 1 103 ? 17.934 -17.481 3.912 1.00 44.22 103 SER A CA 1
ATOM 859 C C . SER A 1 103 ? 18.005 -18.945 4.375 1.00 44.22 103 SER A C 1
ATOM 861 O O . SER A 1 103 ? 18.928 -19.301 5.098 1.00 44.22 103 SER A O 1
ATOM 863 N N . VAL A 1 104 ? 17.018 -19.785 4.030 1.00 41.91 104 VAL A N 1
ATOM 864 C CA . VAL A 1 104 ? 17.208 -21.228 4.085 1.00 41.91 104 VAL A CA 1
ATOM 865 C C . VAL A 1 104 ? 17.848 -21.629 2.770 1.00 41.91 104 VAL A C 1
ATOM 867 O O . VAL A 1 104 ? 17.408 -21.245 1.685 1.00 41.91 104 VAL A O 1
ATOM 870 N N . GLU A 1 105 ? 18.981 -22.298 2.914 1.00 41.94 105 GLU A N 1
ATOM 871 C CA . GLU A 1 105 ? 19.764 -22.883 1.847 1.00 41.94 105 GLU A CA 1
ATOM 872 C C . GLU A 1 105 ? 18.831 -23.573 0.851 1.00 41.94 105 GLU A C 1
ATOM 874 O O . GLU A 1 105 ? 17.844 -24.207 1.231 1.00 41.94 105 GLU A O 1
ATOM 879 N N . CYS A 1 106 ? 19.146 -23.452 -0.439 1.00 49.22 106 CYS A N 1
ATOM 880 C CA . CYS A 1 106 ? 18.635 -24.374 -1.438 1.00 49.22 106 CYS A CA 1
ATOM 881 C C . CYS A 1 106 ? 19.158 -25.777 -1.096 1.00 49.22 106 CYS A C 1
ATOM 883 O O . CYS A 1 106 ? 20.010 -26.313 -1.798 1.00 49.22 106 CYS A O 1
ATOM 885 N N . GLU A 1 107 ? 18.624 -26.412 -0.056 1.00 52.62 107 GLU A N 1
ATOM 886 C CA . GLU A 1 107 ? 18.583 -27.859 0.058 1.00 52.62 107 GLU A CA 1
ATOM 887 C C . GLU A 1 107 ? 17.521 -28.320 -0.937 1.00 52.62 107 GLU A C 1
ATOM 889 O O . GLU A 1 107 ? 16.441 -28.810 -0.611 1.00 52.62 107 GLU A O 1
ATOM 894 N N . CYS A 1 108 ? 17.837 -28.096 -2.215 1.00 52.94 108 CYS A N 1
ATOM 895 C CA . CYS A 1 108 ? 17.276 -28.854 -3.300 1.00 52.94 108 CYS A CA 1
ATOM 896 C C . CYS A 1 108 ? 17.658 -30.289 -2.963 1.00 52.94 108 CYS A C 1
ATOM 898 O O . CYS A 1 108 ? 18.793 -30.715 -3.187 1.00 52.94 108 CYS A O 1
ATOM 900 N N . GLY A 1 109 ? 16.728 -30.993 -2.320 1.00 50.75 109 GLY A N 1
ATOM 901 C CA . GLY A 1 109 ? 16.765 -32.427 -2.159 1.00 50.75 109 GLY A CA 1
ATOM 902 C C . GLY A 1 109 ? 16.814 -33.033 -3.550 1.00 50.75 109 GLY A C 1
ATOM 903 O O . GLY A 1 109 ? 15.791 -33.436 -4.101 1.00 50.75 109 GLY A O 1
ATOM 904 N N . PHE A 1 110 ? 18.019 -33.111 -4.115 1.00 50.97 110 PHE A N 1
ATOM 905 C CA . PHE A 1 110 ? 18.369 -34.140 -5.065 1.00 50.97 110 PHE A CA 1
ATOM 906 C C . PHE A 1 110 ? 18.178 -35.432 -4.297 1.00 50.97 110 PHE A C 1
ATOM 908 O O . PHE A 1 110 ? 19.045 -35.899 -3.558 1.00 50.97 110 PHE A O 1
ATOM 915 N N . SER A 1 111 ? 16.954 -35.939 -4.411 1.00 60.25 111 SER A N 1
ATOM 916 C CA . SER A 1 111 ? 16.593 -37.286 -4.039 1.00 60.25 111 SER A CA 1
ATOM 917 C C . SER A 1 111 ? 17.714 -38.170 -4.553 1.00 60.25 111 SER A C 1
ATOM 919 O O . SER A 1 111 ? 17.954 -38.223 -5.759 1.00 60.25 111 SER A O 1
ATOM 921 N N . ARG A 1 112 ? 18.449 -38.776 -3.616 1.00 55.19 112 ARG A N 1
ATOM 922 C CA . ARG A 1 112 ? 19.400 -39.852 -3.877 1.00 55.19 112 ARG A CA 1
ATOM 923 C C . ARG A 1 112 ? 18.723 -40.805 -4.857 1.00 55.19 112 ARG A C 1
ATOM 925 O O . ARG A 1 112 ? 17.794 -41.516 -4.480 1.00 55.19 112 ARG A O 1
ATOM 932 N N . GLN A 1 113 ? 19.135 -40.753 -6.118 1.00 57.00 113 GLN A N 1
ATOM 933 C CA . GLN A 1 113 ? 18.756 -41.768 -7.081 1.00 57.00 113 GLN A CA 1
ATOM 934 C C . GLN A 1 113 ? 19.513 -43.028 -6.665 1.00 57.00 113 GLN A C 1
ATOM 936 O O . GLN A 1 113 ? 20.735 -43.003 -6.515 1.00 57.00 113 GLN A O 1
ATOM 941 N N . ASN A 1 114 ? 18.720 -44.045 -6.345 1.00 49.69 114 ASN A N 1
ATOM 942 C CA . ASN A 1 114 ? 19.109 -45.371 -5.886 1.00 49.69 114 ASN A CA 1
ATOM 943 C C . ASN A 1 114 ? 20.099 -46.063 -6.826 1.00 49.69 114 ASN A C 1
ATOM 945 O O . ASN A 1 114 ? 19.801 -46.099 -8.040 1.00 49.69 114 ASN A O 1
#

Secondary structure (DSSP, 8-state):
-GGG-GGGS-SSHHHHHHTTHHHHHHHHHHHHS--EETTEEPPPSS-HHHHHHHHHHHHHHHHHHHTTS-HHHHHHHHHHHSTTTSHHHHHHHHHHHHS----S----------

Foldseek 3Di:
DCQLLLLPADPDLVRLQCPCVVVLVVLLVVQVPQPCDPNDGDDRLADSVLQNVLVSVLSCCCNPPPSPDDPVVSLVCCVPPVCVPNVRPNSSVCVVVVPPPPPPDPPVPPPPDD

pLDDT: mean 71.83, std 13.63, range [38.75, 91.31]

Organism: Rhizophagus irregularis (strain DAOM 181602 / DAOM 197198 / MUCL 43194) (NCBI:txid747089)

Sequence (114 aa):
MKILNSQEWYKNFQDLLFFRDNELEDLLKYYECPNIHNNIQSSALFDINKCRQEWAGFKLVVSNNLSSKDIDIILSLLIQDYNDTFPNIIKLIQLVYCIPFSSVECECGFSRQN

Radius of gyration: 17.13 Å; chains: 1; bounding box: 32×59×38 Å

InterPro domains:
  IPR008906 HAT, C-terminal dimerisation domain [PF05699] (75-111)